Protein AF-A0AAU1L7Q2-F1 (afdb_monomer)

Solvent-accessible surface area (backbone atoms only — not comparable to full-atom values): 6982 Å² total; per-residue (Å²): 134,86,83,72,81,52,79,65,60,60,76,45,32,47,37,36,40,36,38,40,35,54,100,79,65,46,36,32,34,38,40,30,27,70,84,19,44,31,38,31,22,41,70,85,69,45,79,77,46,73,53,68,47,56,68,72,40,41,52,48,26,52,51,19,50,59,66,41,34,60,87,77,44,79,60,58,70,95,72,82,83,83,79,77,92,53,45,36,36,37,40,38,42,89,89,36,49,39,66,38,40,69,94,66,51,48,73,24,50,48,42,32,58,69,45,44,76,75,86,66,87,131

Nearest PDB structures (foldseek):
  2x1g-assembly2_D  TM=5.493E-01  e=3.221E-03  Drosophila melanogaster
  1rk8-assembly1_B  TM=5.756E-01  e=7.022E-03  Drosophila melanogaster
  1hl6-assembly2_D  TM=5.557E-01  e=1.531E-02  Drosophila melanogaster
  4dsd-assembly2_B  TM=3.722E-01  e=2.563E-01  Bacteroides ovatus ATCC 8483
  4v0n-assembly4_F  TM=3.791E-01  e=4.957E-01  Chlamydomonas reinhardtii

Mean predicted aligned error: 9.02 Å

Structure (mmCIF, N/CA/C/O backbone):
data_AF-A0AAU1L7Q2-F1
#
_e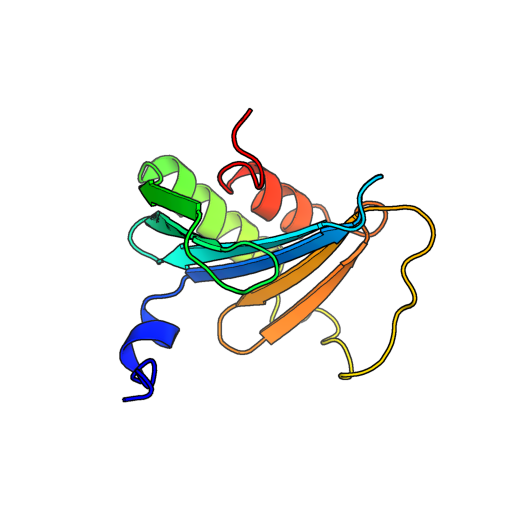ntry.id   AF-A0AAU1L7Q2-F1
#
loop_
_atom_site.group_PDB
_atom_site.id
_atom_site.type_symbol
_atom_site.label_atom_id
_atom_site.label_alt_id
_atom_site.label_comp_id
_atom_site.label_asym_id
_atom_site.label_entity_id
_atom_site.label_seq_id
_atom_site.pdbx_PDB_ins_code
_atom_site.Cartn_x
_atom_site.Cartn_y
_atom_s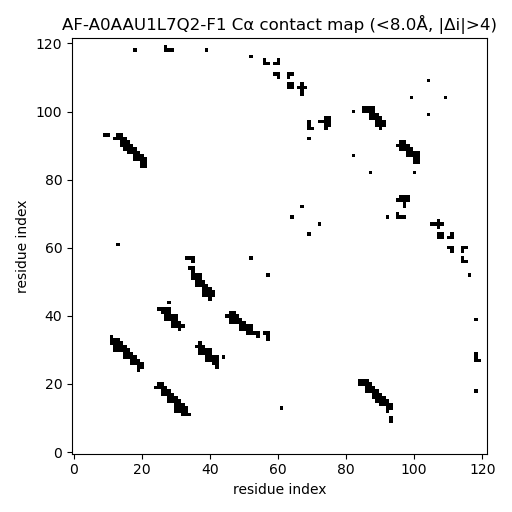ite.Cartn_z
_atom_site.occupancy
_atom_site.B_iso_or_equiv
_atom_site.auth_seq_id
_atom_site.auth_comp_id
_atom_site.auth_asym_id
_atom_site.auth_atom_id
_atom_site.pdbx_PDB_model_num
ATOM 1 N N . MET A 1 1 ? 20.476 -9.776 16.189 1.00 33.69 1 MET A N 1
ATOM 2 C CA . MET A 1 1 ? 19.120 -10.267 16.520 1.00 33.69 1 MET A CA 1
ATOM 3 C C . MET A 1 1 ? 18.213 -9.981 15.329 1.00 33.69 1 MET A C 1
ATOM 5 O O . MET A 1 1 ? 18.163 -8.818 14.945 1.00 33.69 1 MET A O 1
ATOM 9 N N . PRO A 1 2 ? 17.558 -10.967 14.693 1.00 39.22 2 PRO A N 1
ATOM 10 C CA . PRO A 1 2 ? 16.547 -10.676 13.685 1.00 39.22 2 PRO A CA 1
ATOM 11 C C . PRO A 1 2 ? 15.238 -10.315 14.397 1.00 39.22 2 PRO A C 1
ATOM 13 O O . PRO A 1 2 ? 14.712 -11.101 15.185 1.00 39.22 2 PRO A O 1
ATOM 16 N N . VAL A 1 3 ? 14.724 -9.109 14.161 1.00 43.84 3 VAL A N 1
ATOM 17 C CA . VAL A 1 3 ? 13.381 -8.734 14.613 1.00 43.84 3 VAL A CA 1
ATOM 18 C C . VAL A 1 3 ? 12.371 -9.498 13.765 1.00 43.84 3 VAL A C 1
ATOM 20 O O . VAL A 1 3 ? 12.092 -9.143 12.625 1.00 43.84 3 VAL A O 1
ATOM 23 N N . SER A 1 4 ? 11.853 -10.594 14.310 1.00 38.38 4 SER A N 1
ATOM 24 C CA . SER A 1 4 ? 10.680 -11.259 13.747 1.00 38.38 4 SER A CA 1
ATOM 25 C C . SER A 1 4 ? 9.511 -10.275 13.842 1.00 38.38 4 SER A C 1
ATOM 27 O O . SER A 1 4 ? 9.180 -9.867 14.959 1.00 38.38 4 SER A O 1
ATOM 29 N N . PRO A 1 5 ? 8.876 -9.847 12.736 1.00 46.44 5 PRO A N 1
ATOM 30 C CA . PRO A 1 5 ? 7.626 -9.117 12.848 1.00 46.44 5 PRO A CA 1
ATOM 31 C C . PRO A 1 5 ? 6.597 -10.095 13.419 1.00 46.44 5 PRO A C 1
ATOM 33 O O . PRO A 1 5 ? 6.160 -11.018 12.736 1.00 46.44 5 PRO A O 1
ATOM 36 N N . GLY A 1 6 ? 6.271 -9.940 14.703 1.00 35.88 6 GLY A N 1
ATOM 37 C CA . GLY A 1 6 ? 5.276 -10.772 15.371 1.00 35.88 6 GLY A CA 1
ATOM 38 C C . GLY A 1 6 ? 3.921 -10.725 14.646 1.00 35.88 6 GLY A C 1
ATOM 39 O O . GLY A 1 6 ? 3.639 -9.757 13.930 1.00 35.88 6 GLY A O 1
ATOM 40 N N . PRO A 1 7 ? 3.051 -11.729 14.855 1.00 43.88 7 PRO A N 1
ATOM 41 C CA . PRO A 1 7 ? 1.755 -11.858 14.174 1.00 43.88 7 PRO A CA 1
ATOM 42 C C . PRO A 1 7 ? 0.820 -10.641 14.341 1.00 43.88 7 PRO A C 1
ATOM 44 O O . PRO A 1 7 ? -0.075 -10.441 13.523 1.00 43.88 7 PRO A O 1
ATOM 47 N N . SER A 1 8 ? 1.075 -9.763 15.319 1.00 44.00 8 SER A N 1
ATOM 48 C CA . SER A 1 8 ? 0.370 -8.480 15.486 1.00 44.00 8 SER A CA 1
ATOM 49 C C . SER A 1 8 ? 0.598 -7.509 14.314 1.00 44.00 8 SER A C 1
ATOM 51 O O . SER A 1 8 ? -0.308 -6.797 13.886 1.00 44.00 8 SER A O 1
ATOM 53 N N . SER A 1 9 ? 1.783 -7.542 13.693 1.00 52.62 9 SER A N 1
ATOM 54 C CA . SER A 1 9 ? 2.150 -6.601 12.628 1.00 52.62 9 SER A CA 1
ATOM 55 C C . SER A 1 9 ? 1.420 -6.853 11.305 1.00 52.62 9 SER A C 1
ATOM 57 O O . SER A 1 9 ? 1.384 -5.956 10.470 1.00 52.62 9 SER A O 1
ATOM 59 N N . ALA A 1 10 ? 0.856 -8.047 11.092 1.00 51.19 10 ALA A N 1
ATOM 60 C CA . ALA A 1 10 ? 0.078 -8.373 9.895 1.00 51.19 10 ALA A CA 1
ATOM 61 C C . ALA A 1 10 ? -1.402 -7.980 10.035 1.00 51.19 10 ALA A C 1
ATOM 63 O O . ALA A 1 10 ? -1.997 -7.526 9.065 1.00 51.19 10 ALA A O 1
ATOM 64 N N . LEU A 1 11 ? -1.973 -8.095 11.241 1.00 52.94 11 LEU A N 1
ATOM 65 C CA . LEU A 1 11 ? -3.353 -7.685 11.540 1.00 52.94 11 LEU A CA 1
ATOM 66 C C . LEU A 1 11 ? -3.489 -6.160 11.663 1.00 52.94 11 LEU A C 1
ATOM 68 O O . LEU A 1 11 ? -4.506 -5.590 11.281 1.00 52.94 11 LEU A O 1
ATOM 72 N N . GLU A 1 12 ? -2.446 -5.483 12.146 1.00 67.25 12 GLU A N 1
ATOM 73 C CA . GLU A 1 12 ? -2.387 -4.017 12.175 1.00 67.25 12 GLU A CA 1
ATOM 74 C C . GLU A 1 12 ? -2.112 -3.400 10.801 1.00 67.25 12 GLU A C 1
ATOM 76 O O . GLU A 1 12 ? -2.359 -2.208 10.600 1.00 67.25 12 GLU A O 1
ATOM 81 N N . ARG A 1 13 ? -1.549 -4.166 9.861 1.00 78.56 13 ARG A N 1
ATOM 82 C CA . ARG A 1 13 ? -1.144 -3.652 8.554 1.00 78.56 13 ARG A CA 1
ATOM 83 C C . ARG A 1 13 ? -2.316 -3.707 7.600 1.00 78.56 13 ARG A C 1
ATOM 85 O O . ARG A 1 13 ? -2.784 -4.774 7.223 1.00 78.56 13 ARG A O 1
ATOM 92 N N . LEU A 1 14 ? -2.754 -2.523 7.196 1.00 85.12 14 LEU A N 1
ATOM 93 C CA . LEU A 1 14 ? -3.814 -2.381 6.226 1.00 85.12 14 LEU A CA 1
ATOM 94 C C . LEU A 1 14 ? -3.314 -2.862 4.870 1.00 85.12 14 LEU A C 1
ATOM 96 O O . LEU A 1 14 ? -3.883 -3.783 4.320 1.00 85.12 14 LEU A O 1
ATOM 100 N N . VAL A 1 15 ? -2.233 -2.297 4.339 1.00 87.56 15 VAL A N 1
ATOM 101 C CA . VAL A 1 15 ? -1.714 -2.680 3.021 1.00 87.56 15 VAL A CA 1
ATOM 102 C C . VAL A 1 15 ? -0.210 -2.451 2.951 1.00 87.56 15 VAL A C 1
ATOM 104 O O . VAL A 1 15 ? 0.320 -1.528 3.568 1.00 87.56 15 VAL A O 1
ATOM 107 N N . THR A 1 16 ? 0.486 -3.305 2.209 1.00 89.25 16 THR A N 1
ATOM 108 C CA . THR A 1 16 ? 1.872 -3.077 1.786 1.00 89.25 16 THR A CA 1
ATOM 109 C C . THR A 1 16 ? 1.877 -2.869 0.287 1.00 89.25 16 THR A C 1
ATOM 111 O O . THR A 1 16 ? 1.302 -3.681 -0.426 1.00 89.25 16 THR A O 1
ATOM 114 N N . VAL A 1 17 ? 2.507 -1.805 -0.195 1.00 89.38 17 VAL A N 1
ATOM 115 C CA . VAL A 1 17 ? 2.645 -1.555 -1.628 1.00 89.38 17 VAL A CA 1
ATOM 116 C C . VAL A 1 17 ? 4.110 -1.400 -1.972 1.00 89.38 17 VAL A C 1
ATOM 118 O O . VAL A 1 17 ? 4.764 -0.473 -1.504 1.00 89.38 17 VAL A O 1
ATOM 121 N N . THR A 1 18 ? 4.630 -2.296 -2.794 1.00 87.62 18 THR A N 1
ATOM 122 C CA . THR A 1 18 ? 5.979 -2.203 -3.340 1.00 87.62 18 THR A CA 1
ATOM 123 C C . THR A 1 18 ? 5.885 -1.659 -4.749 1.00 87.62 18 THR A C 1
ATOM 125 O O . THR A 1 18 ? 5.248 -2.256 -5.608 1.00 87.62 18 THR A O 1
ATOM 128 N N . ARG A 1 19 ? 6.510 -0.510 -4.981 1.00 86.69 19 ARG A N 1
ATOM 129 C CA . ARG A 1 19 ? 6.660 0.067 -6.308 1.00 86.69 19 ARG A CA 1
ATOM 130 C C . ARG A 1 19 ? 8.069 -0.206 -6.805 1.00 86.69 19 ARG A C 1
ATOM 132 O O . ARG A 1 19 ? 9.033 0.185 -6.150 1.00 86.69 19 ARG A O 1
ATOM 139 N N . THR A 1 20 ? 8.175 -0.799 -7.982 1.00 80.38 20 THR A N 1
ATOM 140 C CA . THR A 1 20 ? 9.447 -1.079 -8.647 1.00 80.38 20 THR A CA 1
ATOM 141 C C . THR A 1 20 ? 9.403 -0.474 -10.041 1.00 80.38 20 THR A C 1
ATOM 143 O O . THR A 1 20 ? 8.489 -0.766 -10.805 1.00 80.38 20 THR A O 1
ATOM 146 N N . GLY A 1 21 ? 10.350 0.402 -10.374 1.00 74.50 21 GLY A N 1
ATOM 147 C CA . GLY A 1 21 ? 10.443 0.988 -11.716 1.00 74.50 21 GLY A CA 1
ATOM 148 C C . GLY A 1 21 ? 10.862 2.458 -11.733 1.00 74.50 21 GLY A C 1
ATOM 149 O O . GLY A 1 21 ? 11.281 3.022 -10.720 1.00 74.50 21 GLY A O 1
ATOM 150 N N . GLY A 1 22 ? 10.745 3.080 -12.907 1.00 62.38 22 GLY A N 1
ATOM 151 C CA . GLY A 1 22 ? 11.244 4.429 -13.199 1.00 62.38 22 GLY A CA 1
ATOM 152 C C . GLY A 1 22 ? 12.680 4.438 -13.738 1.00 62.38 22 GLY A C 1
ATOM 153 O O . GLY A 1 22 ? 13.383 3.434 -13.657 1.00 62.38 22 GLY A O 1
ATOM 154 N N . LEU A 1 23 ? 13.133 5.588 -14.258 1.00 46.81 23 LEU A N 1
ATOM 155 C CA . LEU A 1 23 ? 14.411 5.745 -14.984 1.00 46.81 23 LEU A CA 1
ATOM 156 C C . LEU A 1 23 ? 15.669 5.266 -14.229 1.00 46.81 23 LEU A C 1
ATOM 158 O O . LEU A 1 23 ? 16.692 5.006 -14.851 1.00 46.81 23 LEU A O 1
ATOM 162 N N . ALA A 1 24 ? 15.608 5.149 -12.900 1.00 59.84 24 ALA A N 1
ATOM 163 C CA . ALA A 1 24 ? 16.717 4.694 -12.058 1.00 59.84 24 ALA A CA 1
ATOM 164 C C . ALA A 1 24 ? 16.560 3.250 -11.535 1.00 59.84 24 ALA A C 1
ATOM 166 O O . ALA A 1 24 ? 17.372 2.817 -10.722 1.00 59.84 24 ALA A O 1
ATOM 167 N N . GLY A 1 25 ? 15.502 2.523 -11.926 1.00 6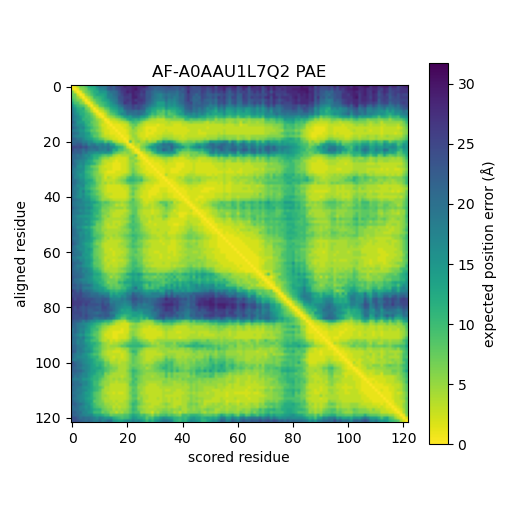5.50 25 GLY A N 1
ATOM 168 C CA . GLY A 1 25 ? 15.241 1.157 -11.451 1.00 65.50 25 GLY A CA 1
ATOM 169 C C . GLY A 1 25 ? 15.021 1.059 -9.937 1.00 65.50 25 GLY A C 1
ATOM 170 O O . GLY A 1 25 ? 15.367 0.055 -9.315 1.00 65.50 25 GLY A O 1
ATOM 171 N N . ARG A 1 26 ? 14.491 2.116 -9.309 1.00 75.75 26 ARG A N 1
ATOM 172 C CA . ARG A 1 26 ? 14.337 2.171 -7.851 1.00 75.75 26 ARG A CA 1
ATOM 173 C C . ARG A 1 26 ? 13.171 1.304 -7.395 1.00 75.75 26 ARG A C 1
ATOM 175 O O . ARG A 1 26 ? 12.102 1.285 -8.004 1.00 75.75 26 ARG A O 1
ATOM 182 N N . THR A 1 27 ? 13.395 0.613 -6.285 1.00 82.62 27 THR A N 1
ATOM 183 C CA . THR A 1 27 ? 12.352 -0.099 -5.552 1.00 82.62 27 THR A CA 1
ATOM 184 C C . THR A 1 27 ? 12.058 0.671 -4.276 1.00 82.62 27 THR A C 1
ATOM 186 O O . THR A 1 27 ? 12.979 0.992 -3.532 1.00 82.62 27 THR A O 1
ATOM 189 N N . SER A 1 28 ? 10.784 0.947 -4.020 1.00 86.00 28 SER A N 1
ATOM 190 C CA . SER A 1 28 ? 10.322 1.612 -2.803 1.00 86.00 28 SER A CA 1
ATOM 191 C C . SER A 1 28 ? 9.127 0.840 -2.261 1.00 86.00 28 SER A C 1
ATOM 193 O O . SER A 1 28 ? 8.184 0.549 -2.995 1.00 86.00 28 SER A O 1
ATOM 195 N N . THR A 1 29 ? 9.144 0.504 -0.976 1.00 88.94 29 THR A N 1
ATOM 196 C CA . THR A 1 29 ? 8.051 -0.224 -0.321 1.00 88.94 29 THR A CA 1
ATOM 197 C C . THR A 1 29 ? 7.349 0.680 0.669 1.00 88.94 29 THR A C 1
ATOM 199 O O . THR A 1 29 ? 7.988 1.334 1.481 1.00 88.94 29 THR A O 1
ATOM 202 N N . LEU A 1 30 ? 6.026 0.715 0.633 1.00 90.75 30 LEU A N 1
ATOM 203 C CA . LEU A 1 30 ? 5.216 1.535 1.510 1.00 90.75 30 LEU A CA 1
ATOM 204 C C . LEU A 1 30 ? 4.285 0.645 2.329 1.00 90.75 30 LEU A C 1
ATOM 206 O O . LEU A 1 30 ? 3.438 -0.062 1.792 1.00 90.75 30 LEU A O 1
ATOM 210 N N . LEU A 1 31 ? 4.463 0.661 3.642 1.00 89.69 31 LEU A N 1
ATOM 211 C CA . LEU A 1 31 ? 3.663 -0.088 4.597 1.00 89.69 31 LEU A CA 1
ATOM 212 C C . LEU A 1 31 ? 2.679 0.872 5.238 1.00 89.69 31 LEU A C 1
ATOM 214 O O . LEU A 1 31 ? 3.100 1.859 5.832 1.00 89.69 31 LEU A O 1
ATOM 218 N N . VAL A 1 32 ? 1.387 0.575 5.164 1.00 90.06 32 VAL A N 1
ATOM 219 C CA . VAL A 1 32 ? 0.338 1.369 5.808 1.00 90.06 32 VAL A CA 1
ATOM 220 C C . VAL A 1 32 ? -0.423 0.505 6.794 1.00 90.06 32 VAL A C 1
ATOM 222 O O . VAL A 1 32 ? -0.857 -0.602 6.476 1.00 90.06 32 VAL A O 1
ATOM 225 N N . LYS A 1 33 ? -0.585 1.018 8.010 1.00 88.50 33 LYS A N 1
ATOM 226 C CA . LYS A 1 33 ? -1.363 0.406 9.085 1.00 88.50 33 LYS A CA 1
ATOM 227 C C . LYS A 1 33 ? -2.819 0.868 9.070 1.00 88.50 33 LYS A C 1
ATOM 229 O O . LYS A 1 33 ? -3.139 1.919 8.525 1.00 88.50 33 LYS A O 1
ATOM 234 N N . GLY A 1 34 ? -3.695 0.103 9.721 1.00 81.62 34 GLY A N 1
ATOM 235 C CA . GLY A 1 34 ? -5.122 0.418 9.854 1.00 81.62 34 GLY A CA 1
ATOM 236 C C . GLY A 1 34 ? -5.416 1.688 10.658 1.00 81.62 34 GLY A C 1
ATOM 237 O O . GLY A 1 34 ? -6.451 2.305 10.454 1.00 81.62 34 GLY A O 1
ATOM 238 N N . ASP A 1 35 ? -4.481 2.115 11.508 1.00 81.94 35 ASP A N 1
ATOM 239 C CA . ASP A 1 35 ? -4.502 3.407 12.216 1.00 81.94 35 ASP A CA 1
ATOM 240 C C . ASP A 1 35 ? -4.048 4.590 11.321 1.00 81.94 35 ASP A C 1
ATOM 242 O O . ASP A 1 35 ? -4.058 5.746 11.733 1.00 81.94 35 ASP A O 1
ATOM 246 N N . GLY A 1 36 ? -3.620 4.317 10.083 1.00 85.81 36 GLY A N 1
ATOM 247 C CA . GLY A 1 36 ? -3.089 5.312 9.147 1.00 85.81 36 GLY A CA 1
ATOM 248 C C . GLY A 1 36 ? -1.596 5.577 9.286 1.00 85.81 36 GLY A C 1
ATOM 249 O O . GLY A 1 36 ? -1.015 6.255 8.441 1.00 85.81 36 GLY A O 1
ATOM 250 N N . SER A 1 37 ? -0.950 5.027 10.312 1.00 89.75 37 SER A N 1
ATOM 251 C CA . SER A 1 37 ? 0.507 5.069 10.445 1.00 89.75 37 SER A CA 1
ATOM 252 C C . SER A 1 37 ? 1.165 4.384 9.242 1.00 89.75 37 SER A C 1
ATOM 254 O O . SER A 1 37 ? 0.855 3.231 8.940 1.00 89.75 37 SER A O 1
ATOM 256 N N . TRP A 1 38 ? 2.069 5.078 8.556 1.00 91.44 38 TRP A N 1
ATOM 257 C CA . TRP A 1 38 ? 2.757 4.571 7.375 1.00 91.44 38 TRP A CA 1
ATOM 258 C C . TRP A 1 38 ? 4.275 4.640 7.516 1.00 91.44 38 TRP A C 1
ATOM 260 O O . TRP A 1 38 ? 4.841 5.489 8.207 1.00 91.44 38 TRP A O 1
ATOM 270 N N . THR A 1 39 ? 4.950 3.714 6.849 1.00 90.31 39 THR A N 1
ATOM 271 C CA . THR A 1 39 ? 6.404 3.598 6.812 1.00 90.31 39 THR A CA 1
ATOM 272 C C . THR A 1 39 ? 6.826 3.315 5.389 1.00 90.31 39 THR A C 1
ATOM 274 O 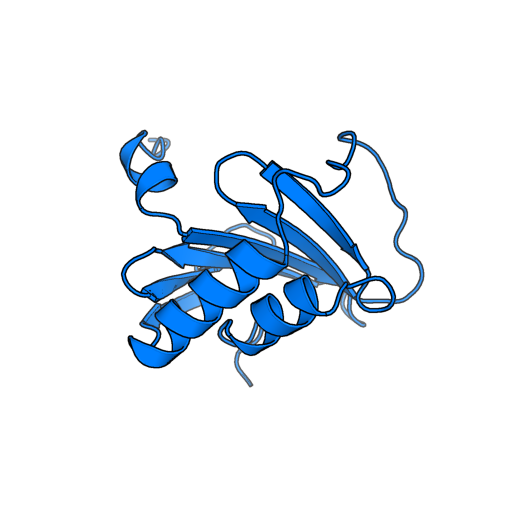O . THR A 1 39 ? 6.339 2.385 4.757 1.00 90.31 39 THR A O 1
ATOM 277 N N . ARG A 1 40 ? 7.745 4.122 4.886 1.00 89.62 40 ARG A N 1
ATOM 278 C CA . ARG A 1 40 ? 8.361 3.956 3.587 1.00 89.62 40 ARG A CA 1
ATOM 279 C C . ARG A 1 40 ? 9.744 3.357 3.770 1.00 89.62 40 ARG A C 1
ATOM 281 O O . ARG A 1 40 ? 10.553 3.877 4.537 1.00 89.62 40 ARG A O 1
ATOM 288 N N . LEU A 1 41 ? 9.999 2.291 3.034 1.00 89.25 41 LEU A N 1
ATOM 289 C CA . LEU A 1 41 ? 11.276 1.619 2.924 1.00 89.25 41 LEU A CA 1
ATOM 290 C C . LEU A 1 41 ? 11.860 1.828 1.524 1.00 89.25 41 LEU A C 1
ATOM 292 O O . LEU A 1 41 ? 11.112 1.870 0.545 1.00 89.25 41 LEU A O 1
ATOM 296 N N . ASP A 1 42 ? 13.181 1.925 1.425 1.00 85.44 42 ASP A N 1
ATOM 297 C CA . ASP A 1 42 ? 13.885 1.873 0.141 1.00 85.44 42 ASP A CA 1
ATOM 298 C C . ASP A 1 42 ? 14.088 0.424 -0.349 1.00 85.44 42 ASP A C 1
ATOM 300 O O . ASP A 1 42 ? 13.616 -0.536 0.269 1.00 85.44 42 ASP A O 1
ATOM 304 N N . GLY A 1 43 ? 14.807 0.257 -1.462 1.00 79.06 43 GLY A N 1
ATOM 305 C CA . GLY A 1 43 ? 15.084 -1.039 -2.085 1.00 79.06 43 GLY A CA 1
ATOM 306 C C . GLY A 1 43 ? 15.903 -1.991 -1.208 1.00 79.06 43 GLY A C 1
ATOM 307 O O . GLY A 1 43 ? 15.781 -3.203 -1.352 1.00 79.06 43 GLY A O 1
ATOM 308 N N . GLN A 1 44 ? 16.668 -1.468 -0.246 1.00 81.88 44 GLN A N 1
ATOM 309 C CA . GLN A 1 44 ? 17.353 -2.246 0.790 1.00 81.88 44 GLN A CA 1
ATOM 310 C C . GLN A 1 44 ? 16.497 -2.468 2.048 1.00 81.88 44 GLN A C 1
ATOM 312 O O . GLN A 1 44 ? 17.031 -2.828 3.100 1.00 81.88 44 GLN A O 1
ATOM 317 N N . ALA A 1 45 ? 15.183 -2.244 1.959 1.00 79.19 45 ALA A N 1
ATOM 318 C CA . ALA A 1 45 ? 14.227 -2.362 3.053 1.00 79.19 45 ALA A CA 1
ATOM 319 C C . ALA A 1 45 ? 14.555 -1.483 4.278 1.00 79.19 45 ALA A C 1
ATOM 321 O O . ALA A 1 45 ? 14.137 -1.804 5.394 1.00 79.19 45 ALA A O 1
ATOM 322 N N . ARG A 1 46 ? 15.287 -0.369 4.108 1.00 82.25 46 ARG A N 1
ATOM 323 C CA . ARG A 1 46 ? 15.578 0.549 5.216 1.00 82.25 46 ARG A CA 1
ATOM 324 C C . ARG A 1 46 ? 14.503 1.626 5.291 1.00 82.25 46 ARG A C 1
ATOM 326 O O . ARG A 1 46 ? 14.089 2.150 4.260 1.00 82.25 46 ARG A O 1
ATOM 333 N N . PRO A 1 47 ? 14.034 1.983 6.495 1.00 85.56 47 PRO A N 1
ATOM 334 C CA . PRO A 1 47 ? 13.062 3.051 6.649 1.00 85.56 47 PRO A CA 1
ATOM 335 C C . PRO A 1 47 ? 13.680 4.389 6.246 1.00 85.56 47 PRO A C 1
ATOM 337 O O . PRO A 1 47 ? 14.616 4.869 6.878 1.00 85.56 47 PRO A O 1
ATOM 340 N N . VAL A 1 48 ? 13.131 4.984 5.189 1.00 86.75 48 VAL A N 1
ATOM 341 C CA . VAL A 1 48 ? 13.538 6.294 4.654 1.00 86.75 48 VAL A CA 1
ATOM 342 C C . VAL A 1 48 ? 12.514 7.387 4.944 1.00 86.75 48 VAL A C 1
ATOM 344 O O . VAL A 1 48 ? 12.788 8.564 4.743 1.00 86.75 48 VAL A O 1
ATOM 347 N N . GLY A 1 49 ? 11.328 7.016 5.425 1.00 86.12 49 GLY A N 1
ATOM 348 C CA . GLY A 1 49 ? 10.314 7.972 5.845 1.00 86.12 49 GLY A CA 1
ATOM 349 C C . GLY A 1 49 ? 9.190 7.302 6.617 1.00 86.12 49 GLY A C 1
ATOM 350 O O . GLY A 1 49 ?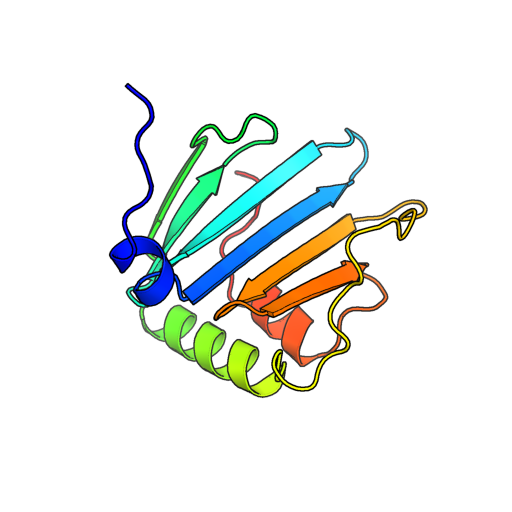 8.831 6.158 6.355 1.00 86.12 49 GLY A O 1
ATOM 351 N N . THR A 1 50 ? 8.612 8.022 7.564 1.00 88.00 50 THR A N 1
ATOM 352 C CA . THR A 1 50 ? 7.450 7.576 8.334 1.00 88.00 50 THR A CA 1
ATOM 353 C C . THR A 1 50 ? 6.507 8.740 8.544 1.00 88.00 50 THR A C 1
ATOM 355 O O . THR A 1 50 ? 6.945 9.884 8.647 1.00 88.00 50 THR A O 1
ATOM 358 N N . GLY A 1 51 ? 5.226 8.444 8.687 1.00 88.88 51 GLY A N 1
ATOM 359 C CA . GLY A 1 51 ? 4.238 9.444 9.048 1.00 88.88 51 GLY A CA 1
ATOM 360 C C . GLY A 1 51 ? 2.904 8.809 9.378 1.00 88.88 51 GLY A C 1
ATOM 361 O O . GLY A 1 51 ? 2.802 7.601 9.592 1.00 88.88 51 GLY A O 1
ATOM 362 N N . LYS A 1 52 ? 1.866 9.638 9.421 1.00 88.38 52 LYS A N 1
ATOM 363 C CA . LYS A 1 52 ? 0.500 9.196 9.681 1.00 88.38 52 LYS A CA 1
ATOM 364 C C . LYS A 1 52 ? -0.445 9.825 8.666 1.00 88.38 52 LYS A C 1
ATOM 366 O O . LYS A 1 52 ? -0.354 11.017 8.385 1.00 88.38 52 LYS A O 1
ATOM 371 N N . LEU A 1 53 ? -1.300 9.003 8.069 1.00 86.56 53 LEU A N 1
ATOM 372 C CA . LEU A 1 53 ? -2.394 9.453 7.220 1.00 86.56 53 LEU A CA 1
ATOM 373 C C . LEU A 1 53 ? -3.519 10.011 8.103 1.00 86.56 53 LEU A C 1
ATOM 375 O O . LEU A 1 53 ? -3.778 9.463 9.177 1.00 86.56 53 LEU A O 1
ATOM 379 N N . PRO A 1 54 ? -4.217 11.066 7.655 1.00 87.50 54 PRO A N 1
ATOM 380 C CA . PRO A 1 54 ? -5.431 11.520 8.318 1.00 87.50 54 PRO A CA 1
ATOM 381 C C . PRO A 1 54 ? -6.528 10.452 8.216 1.00 87.50 54 PRO A C 1
ATOM 383 O O . PRO A 1 54 ? -6.580 9.708 7.235 1.00 87.50 54 PRO A O 1
ATOM 386 N N . ALA A 1 55 ? -7.429 10.403 9.202 1.00 83.38 55 ALA A N 1
ATOM 387 C CA . ALA A 1 55 ? -8.495 9.398 9.272 1.00 83.38 55 ALA A CA 1
ATOM 388 C C . ALA A 1 55 ? -9.331 9.324 7.978 1.00 83.38 55 ALA A C 1
ATOM 390 O O . ALA A 1 55 ? -9.549 8.235 7.458 1.00 83.38 55 ALA A O 1
ATOM 391 N N . ASP A 1 56 ? -9.666 10.474 7.385 1.00 86.25 56 ASP A N 1
ATOM 392 C CA . ASP A 1 56 ? -10.415 10.574 6.122 1.00 86.25 56 ASP A CA 1
ATOM 393 C C . ASP A 1 56 ? -9.722 9.835 4.954 1.00 86.25 56 ASP A C 1
ATOM 395 O O . ASP A 1 56 ? -10.351 9.125 4.168 1.00 86.25 56 ASP A O 1
ATOM 399 N N . ARG A 1 57 ? -8.384 9.926 4.870 1.00 86.81 57 ARG A N 1
ATOM 400 C CA . ARG A 1 57 ? -7.583 9.184 3.878 1.00 86.81 57 ARG A CA 1
ATOM 401 C C . ARG A 1 57 ? -7.561 7.690 4.177 1.00 86.81 57 ARG A C 1
ATOM 403 O O . ARG A 1 57 ? -7.606 6.898 3.244 1.00 86.81 57 ARG A O 1
ATOM 410 N N . VAL A 1 58 ? -7.489 7.298 5.449 1.00 87.50 58 VAL A N 1
ATOM 411 C CA . VAL A 1 58 ? -7.510 5.882 5.852 1.00 87.50 58 VAL A CA 1
ATOM 412 C C . VAL A 1 58 ? -8.843 5.234 5.494 1.00 87.50 58 VAL A C 1
ATOM 414 O O . VAL A 1 58 ? -8.865 4.103 5.010 1.00 87.50 58 VAL A O 1
ATOM 417 N N . GLU A 1 59 ? -9.953 5.945 5.682 1.00 87.38 59 GLU A N 1
ATOM 418 C CA . GLU A 1 59 ? -11.276 5.465 5.283 1.00 87.38 59 GLU A CA 1
ATOM 419 C C . GLU A 1 59 ? -11.393 5.326 3.766 1.00 87.38 59 GLU A C 1
ATOM 421 O O . GLU A 1 59 ? -11.824 4.275 3.289 1.00 87.38 59 GLU A O 1
ATOM 426 N N . LYS A 1 60 ? -10.910 6.315 3.001 1.00 87.62 60 LYS A N 1
ATOM 427 C CA . LYS A 1 60 ? -10.813 6.217 1.535 1.00 87.62 60 LYS A CA 1
ATOM 428 C C . LYS A 1 60 ? -9.952 5.039 1.095 1.00 87.62 60 LYS A C 1
ATOM 430 O O . LYS A 1 60 ? -10.359 4.291 0.213 1.00 87.62 60 LYS A O 1
ATOM 435 N N . LEU A 1 61 ? -8.808 4.824 1.743 1.00 87.94 61 LEU A N 1
ATOM 436 C CA . LEU A 1 61 ? -7.937 3.686 1.472 1.00 87.94 61 LEU A CA 1
ATOM 437 C C . LEU A 1 61 ? -8.659 2.364 1.762 1.00 87.94 61 LEU A C 1
ATOM 439 O O . LEU A 1 61 ? -8.632 1.468 0.930 1.00 87.94 61 LEU A O 1
ATOM 443 N N . ARG A 1 62 ? -9.363 2.234 2.895 1.00 85.62 62 ARG A N 1
ATOM 444 C CA . ARG A 1 62 ? -10.169 1.036 3.208 1.00 85.62 62 ARG A CA 1
ATOM 445 C C . ARG A 1 62 ? -11.285 0.803 2.197 1.00 85.62 62 ARG A C 1
ATOM 447 O O . ARG A 1 62 ? -11.505 -0.342 1.809 1.00 85.62 62 ARG A O 1
ATOM 454 N N . ALA A 1 63 ? -11.985 1.857 1.789 1.00 87.12 63 ALA A N 1
ATOM 455 C CA . ALA A 1 63 ? -13.031 1.775 0.780 1.00 87.12 63 ALA A CA 1
ATOM 456 C C . ALA A 1 63 ? -12.452 1.323 -0.566 1.00 87.12 63 ALA A C 1
ATOM 458 O O . ALA A 1 63 ? -12.941 0.350 -1.134 1.00 87.12 63 ALA A O 1
ATOM 459 N N . ALA A 1 64 ? -11.355 1.937 -1.013 1.00 87.00 64 ALA A N 1
ATOM 460 C CA . ALA A 1 64 ? -10.662 1.561 -2.240 1.00 87.00 64 ALA A CA 1
ATOM 461 C C . ALA A 1 64 ? -10.131 0.122 -2.181 1.00 87.00 64 ALA A C 1
ATOM 463 O O . ALA A 1 64 ? -10.279 -0.618 -3.147 1.00 87.00 64 ALA A O 1
ATOM 464 N N . LEU A 1 65 ? -9.589 -0.318 -1.037 1.00 84.06 65 LEU A N 1
ATOM 465 C CA . LEU A 1 65 ? -9.134 -1.699 -0.859 1.00 84.06 65 LEU A CA 1
ATOM 466 C C . LEU A 1 65 ? -10.290 -2.704 -0.956 1.00 84.06 65 LEU A C 1
ATOM 468 O O . LEU A 1 65 ? -10.125 -3.776 -1.533 1.00 84.06 65 LEU A O 1
ATOM 472 N N . ARG A 1 66 ? -11.466 -2.354 -0.417 1.00 83.19 66 ARG A N 1
ATOM 473 C CA . ARG A 1 66 ? -12.686 -3.155 -0.577 1.00 83.19 66 ARG A CA 1
ATOM 474 C C . ARG A 1 66 ? -13.181 -3.165 -2.018 1.00 83.19 66 ARG A C 1
ATOM 476 O O . ARG A 1 66 ? -13.552 -4.221 -2.501 1.00 83.19 66 ARG A O 1
ATOM 483 N N . GLN A 1 67 ? -13.162 -2.024 -2.704 1.00 83.50 67 GLN A N 1
ATOM 484 C CA . GLN A 1 67 ? -13.563 -1.932 -4.111 1.00 83.50 67 GLN A CA 1
ATOM 485 C C . GLN A 1 67 ? -12.604 -2.666 -5.0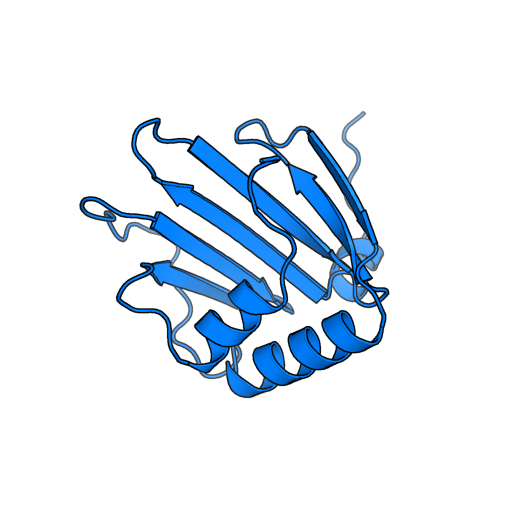50 1.00 83.50 67 GLN A C 1
ATOM 487 O O . GLN A 1 67 ? -13.037 -3.197 -6.067 1.00 83.50 67 GLN A O 1
ATOM 492 N N . ALA A 1 68 ? -11.311 -2.684 -4.725 1.00 77.06 68 ALA A N 1
ATOM 493 C CA . ALA A 1 68 ? -10.315 -3.449 -5.460 1.00 77.06 68 ALA A CA 1
ATOM 494 C C . ALA A 1 68 ? -10.543 -4.960 -5.325 1.00 77.06 68 ALA A C 1
ATOM 496 O O . ALA A 1 68 ? -10.110 -5.696 -6.201 1.00 77.06 68 ALA A O 1
ATOM 497 N N . ASP A 1 69 ? -11.212 -5.401 -4.253 1.00 77.50 69 ASP A N 1
ATOM 498 C CA . ASP A 1 69 ? -11.579 -6.792 -3.992 1.00 77.50 69 ASP A CA 1
ATOM 499 C C . ASP A 1 69 ? -10.410 -7.762 -4.244 1.00 77.50 69 ASP A C 1
ATOM 501 O O . ASP A 1 69 ? -10.456 -8.673 -5.069 1.00 77.50 69 ASP A O 1
ATOM 505 N N . PHE A 1 70 ? -9.303 -7.547 -3.520 1.00 71.56 70 PHE A N 1
ATOM 506 C CA . PHE A 1 70 ? -8.085 -8.370 -3.620 1.00 71.56 70 PHE A CA 1
ATOM 507 C C . PHE A 1 70 ? -8.342 -9.875 -3.460 1.00 71.56 70 PHE A C 1
ATOM 509 O O . PHE A 1 70 ? -7.531 -10.685 -3.903 1.00 71.56 70 PHE A O 1
ATOM 516 N N . ALA A 1 71 ? -9.452 -10.245 -2.815 1.00 70.56 71 ALA A N 1
ATOM 517 C CA . ALA A 1 71 ? -9.875 -11.625 -2.657 1.00 70.56 71 ALA A CA 1
ATOM 518 C C . ALA A 1 71 ? -10.289 -12.274 -3.987 1.00 70.56 71 ALA A C 1
ATOM 520 O O . ALA A 1 71 ? -10.010 -13.460 -4.185 1.00 70.56 71 ALA A O 1
ATOM 521 N N . HIS A 1 72 ? -10.912 -11.507 -4.886 1.00 70.56 72 HIS A N 1
ATOM 522 C CA . HIS A 1 72 ? -11.338 -11.946 -6.215 1.00 70.56 72 HIS A CA 1
ATOM 523 C C . HIS A 1 72 ? -10.349 -11.608 -7.333 1.00 70.56 72 HIS A C 1
ATOM 525 O O . HIS A 1 72 ? -10.475 -12.147 -8.434 1.00 70.56 72 HIS A O 1
ATOM 531 N N . LEU A 1 73 ? -9.357 -10.750 -7.082 1.00 69.38 73 LEU A N 1
ATOM 532 C CA . LEU A 1 73 ? -8.315 -10.485 -8.069 1.00 69.38 73 LEU A CA 1
ATOM 533 C C . LEU A 1 73 ? -7.429 -11.723 -8.296 1.00 69.38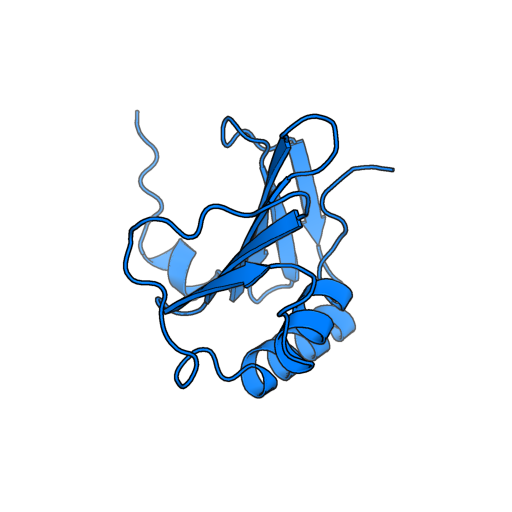 73 LEU A C 1
ATOM 535 O O . LEU A 1 73 ? -7.116 -12.454 -7.347 1.00 69.38 73 LEU A O 1
ATOM 539 N N . PRO A 1 74 ? -6.987 -11.961 -9.547 1.00 63.00 74 PRO A N 1
ATOM 540 C CA . PRO A 1 74 ? -6.042 -13.024 -9.841 1.00 63.00 74 PRO A CA 1
ATOM 541 C C . PRO A 1 74 ? -4.752 -12.771 -9.056 1.00 63.00 74 PRO A C 1
ATOM 543 O O . PRO A 1 74 ? -4.037 -11.792 -9.276 1.00 63.00 74 PRO A O 1
ATOM 546 N N . ARG A 1 75 ? -4.481 -13.658 -8.098 1.00 66.19 75 ARG A N 1
ATOM 547 C CA . ARG A 1 75 ? -3.258 -13.636 -7.294 1.00 66.19 75 ARG A CA 1
ATOM 548 C C . ARG A 1 75 ? -2.087 -13.928 -8.219 1.00 66.19 75 ARG A C 1
ATOM 550 O O . ARG A 1 75 ? -2.174 -14.836 -9.047 1.00 66.19 75 ARG A O 1
ATOM 557 N N . ILE A 1 76 ? -0.993 -13.195 -8.070 1.00 57.31 76 ILE A N 1
ATOM 558 C CA . ILE A 1 76 ? 0.180 -13.419 -8.915 1.00 57.31 76 ILE A CA 1
ATOM 559 C C . ILE A 1 76 ? 0.785 -14.774 -8.539 1.00 57.31 76 ILE A C 1
ATOM 561 O O . ILE A 1 76 ? 1.101 -14.989 -7.363 1.00 57.31 76 ILE A O 1
ATOM 565 N N . PRO A 1 77 ? 0.978 -15.703 -9.489 1.00 44.56 77 PRO A N 1
ATOM 566 C CA . PRO A 1 77 ? 1.873 -16.821 -9.247 1.00 44.56 77 PRO A CA 1
ATOM 567 C C . PRO A 1 77 ? 3.268 -16.229 -9.034 1.00 44.56 77 PRO A C 1
ATOM 569 O O . PRO A 1 77 ? 3.750 -15.492 -9.887 1.00 44.56 77 PRO A O 1
ATOM 572 N N . LYS A 1 78 ? 3.902 -16.498 -7.885 1.00 43.59 78 LYS A N 1
ATOM 573 C CA . LYS A 1 78 ? 5.282 -16.077 -7.586 1.00 43.59 78 LYS A CA 1
ATOM 574 C C . LYS A 1 78 ? 6.208 -16.431 -8.761 1.00 43.59 78 LYS A C 1
ATOM 576 O O . LYS A 1 78 ? 6.682 -17.559 -8.839 1.00 43.59 78 LYS A O 1
ATOM 581 N N . GLY A 1 79 ? 6.444 -15.492 -9.676 1.00 38.84 79 GLY A N 1
ATOM 582 C CA . GLY A 1 79 ? 7.231 -15.749 -10.880 1.00 38.84 79 GLY A CA 1
ATOM 583 C C . GLY A 1 79 ? 6.803 -14.935 -12.099 1.00 38.84 79 GLY A C 1
ATOM 584 O O . GLY A 1 79 ? 6.054 -15.419 -12.936 1.00 38.84 79 GLY A O 1
ATOM 585 N N . GLY A 1 80 ? 7.385 -13.742 -12.241 1.00 42.47 80 GLY A N 1
ATOM 586 C CA . GLY A 1 80 ? 7.873 -13.296 -13.550 1.00 42.47 80 GLY A CA 1
ATOM 587 C C . GLY A 1 80 ? 6.875 -12.684 -14.531 1.00 42.47 80 GLY A C 1
ATOM 588 O O . GLY A 1 80 ? 6.807 -13.131 -15.671 1.00 42.47 80 GLY A O 1
ATOM 589 N N . ALA A 1 81 ? 6.199 -11.596 -14.162 1.00 42.50 81 ALA A N 1
ATOM 590 C CA . ALA A 1 81 ? 5.837 -10.615 -15.184 1.00 42.50 81 ALA A CA 1
ATOM 591 C C . ALA A 1 81 ? 7.040 -9.679 -15.376 1.00 42.50 81 ALA A C 1
ATOM 593 O O . ALA A 1 81 ? 7.347 -8.869 -14.502 1.00 42.50 81 ALA A O 1
ATOM 594 N N . THR A 1 82 ? 7.772 -9.852 -16.479 1.00 46.78 82 THR A N 1
ATOM 595 C CA . THR A 1 82 ? 8.768 -8.878 -16.943 1.00 46.78 82 THR A CA 1
ATOM 596 C C . THR A 1 82 ? 8.022 -7.604 -17.312 1.00 46.78 82 THR A C 1
ATOM 598 O O . THR A 1 82 ? 7.310 -7.570 -18.310 1.00 46.78 82 THR A O 1
ATOM 601 N N . ILE A 1 83 ? 8.164 -6.584 -16.476 1.00 50.94 83 ILE A N 1
ATOM 602 C CA . ILE A 1 83 ? 7.534 -5.277 -16.647 1.00 50.94 83 ILE A CA 1
ATOM 603 C C . ILE A 1 83 ? 8.334 -4.538 -17.720 1.00 50.94 83 ILE A C 1
ATOM 605 O O . ILE A 1 83 ? 9.513 -4.239 -17.512 1.00 50.94 83 ILE A O 1
ATOM 609 N N . PHE A 1 84 ? 7.725 -4.279 -18.873 1.00 47.22 84 PHE A N 1
ATOM 610 C CA . PHE A 1 84 ? 8.351 -3.495 -19.938 1.00 47.22 84 PHE A CA 1
ATOM 611 C C . PHE A 1 84 ? 8.111 -1.996 -19.679 1.00 47.22 84 PHE A C 1
ATOM 613 O O . PHE A 1 84 ? 6.971 -1.565 -19.549 1.00 47.22 84 PHE A O 1
ATOM 620 N N . ASP A 1 85 ? 9.201 -1.228 -19.569 1.00 54.84 85 ASP A N 1
ATOM 621 C CA . ASP A 1 85 ? 9.276 0.248 -19.557 1.00 54.84 85 ASP A CA 1
ATOM 622 C C . ASP A 1 85 ? 8.175 0.990 -18.754 1.00 54.84 85 ASP A C 1
ATOM 624 O O . ASP A 1 85 ? 7.382 1.765 -19.286 1.00 54.84 85 ASP A O 1
ATOM 628 N N . GLY A 1 86 ? 8.107 0.755 -17.435 1.00 68.31 86 GLY A N 1
ATOM 629 C CA . GLY A 1 86 ? 7.093 1.389 -16.585 1.00 68.31 86 GLY A CA 1
ATOM 630 C C . GLY A 1 86 ? 7.296 1.233 -15.076 1.00 68.31 86 GLY A C 1
ATOM 631 O O . GLY A 1 86 ? 8.355 0.821 -14.597 1.00 68.31 86 GLY A O 1
ATOM 632 N N . PHE A 1 87 ? 6.264 1.595 -14.306 1.00 77.12 87 PHE A N 1
ATOM 633 C CA . PHE A 1 87 ? 6.186 1.314 -12.870 1.00 77.12 87 PHE A CA 1
ATOM 634 C C . PHE A 1 87 ? 5.327 0.073 -12.620 1.00 77.12 87 PHE A C 1
ATOM 636 O O . PHE A 1 87 ? 4.156 0.025 -13.003 1.00 77.12 87 PHE A O 1
ATOM 643 N N . ALA A 1 88 ? 5.907 -0.893 -11.919 1.00 80.38 88 ALA A N 1
ATOM 644 C CA . ALA A 1 88 ? 5.226 -2.050 -11.369 1.00 80.38 88 ALA A CA 1
ATOM 645 C C . ALA A 1 88 ? 4.814 -1.782 -9.926 1.00 80.38 88 ALA A C 1
ATOM 647 O O . ALA A 1 88 ? 5.572 -1.179 -9.161 1.00 80.38 88 ALA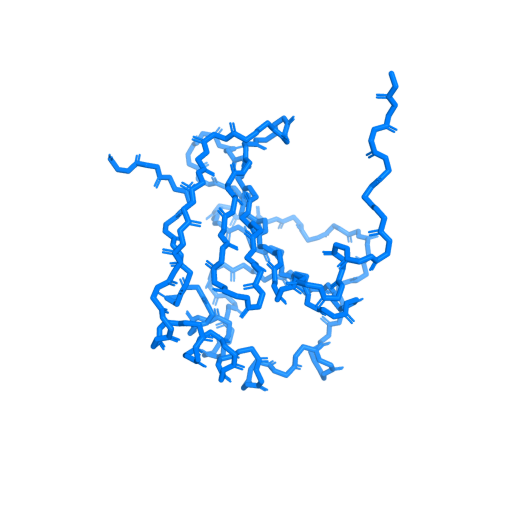 A O 1
ATOM 648 N N . TYR A 1 89 ? 3.643 -2.274 -9.543 1.00 83.62 89 TYR A N 1
ATOM 649 C CA . TYR A 1 89 ? 3.122 -2.168 -8.190 1.00 83.62 89 TYR A CA 1
ATOM 650 C C . TYR A 1 89 ? 2.721 -3.550 -7.696 1.00 83.62 89 TYR A C 1
ATOM 652 O O . TYR A 1 89 ? 1.898 -4.209 -8.318 1.00 83.62 89 TYR A O 1
ATOM 660 N N . ALA A 1 90 ? 3.271 -3.977 -6.566 1.00 85.69 90 ALA A N 1
ATOM 661 C CA . ALA A 1 90 ? 2.843 -5.164 -5.841 1.00 85.69 90 ALA A CA 1
ATOM 662 C C . ALA A 1 90 ? 2.106 -4.734 -4.572 1.00 85.69 90 ALA A C 1
ATOM 664 O O . ALA A 1 90 ? 2.678 -4.091 -3.697 1.00 85.69 90 ALA A O 1
ATOM 665 N N . PHE A 1 91 ? 0.830 -5.078 -4.483 1.00 86.12 91 PHE A N 1
ATOM 666 C CA . PHE A 1 91 ? -0.060 -4.796 -3.371 1.00 86.12 91 PHE A CA 1
ATOM 667 C C . PHE A 1 91 ? -0.250 -6.064 -2.542 1.00 86.12 91 PHE A C 1
ATOM 669 O O . PHE A 1 91 ? -0.668 -7.096 -3.061 1.00 86.12 91 PHE A O 1
ATOM 676 N N . VAL A 1 92 ? 0.003 -5.970 -1.242 1.00 85.25 92 VAL A N 1
ATOM 677 C CA . VAL A 1 92 ? -0.218 -7.045 -0.276 1.00 85.25 92 VAL A CA 1
ATOM 678 C C . VAL A 1 92 ? -1.228 -6.577 0.762 1.00 85.25 92 VAL A C 1
ATOM 680 O O . VAL A 1 92 ? -0.951 -5.661 1.541 1.00 85.25 92 VAL A O 1
ATOM 683 N N . HIS A 1 93 ? -2.393 -7.216 0.795 1.00 82.06 93 HIS A N 1
ATOM 684 C CA . HIS A 1 93 ? -3.482 -6.915 1.722 1.00 82.06 93 HIS A CA 1
ATOM 685 C C . HIS A 1 93 ? -4.055 -8.212 2.291 1.00 82.06 93 HIS A C 1
ATOM 687 O O . HIS A 1 93 ? -4.458 -9.085 1.532 1.00 82.06 93 HIS A O 1
ATOM 693 N N . GLY A 1 94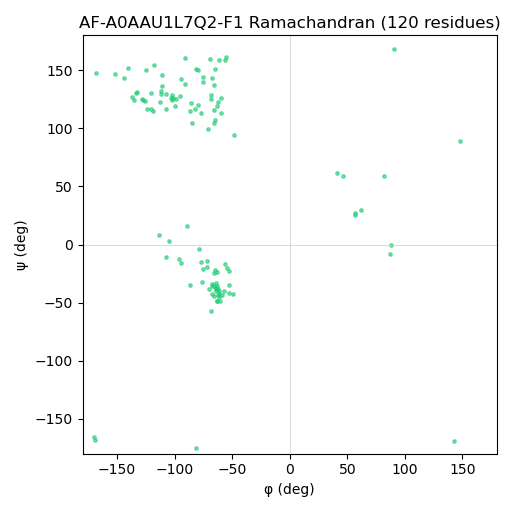 ? -4.096 -8.367 3.620 1.00 73.75 94 GLY A N 1
ATOM 694 C CA . GLY A 1 94 ? -4.781 -9.502 4.259 1.00 73.75 94 GLY A CA 1
ATOM 695 C C . GLY A 1 94 ? -4.298 -10.897 3.824 1.00 73.75 94 GLY A C 1
ATOM 696 O O . GLY A 1 94 ? -5.081 -11.840 3.843 1.00 73.75 94 GLY A O 1
ATOM 697 N N . GLY A 1 95 ? -3.037 -11.029 3.393 1.00 72.31 95 GLY A N 1
ATOM 698 C CA . GLY A 1 95 ? -2.467 -12.280 2.867 1.00 72.31 95 GLY A CA 1
ATOM 699 C C . GLY A 1 95 ? -2.660 -12.506 1.361 1.00 72.31 95 GLY A C 1
ATOM 700 O O . GLY A 1 95 ? -2.179 -13.506 0.834 1.00 72.31 95 GLY A O 1
ATOM 701 N N . TYR A 1 96 ? -3.318 -11.580 0.664 1.00 77.69 96 TYR A N 1
ATOM 702 C CA . TYR A 1 96 ? -3.448 -11.567 -0.790 1.00 77.69 96 TYR A CA 1
ATOM 703 C C . TYR A 1 96 ? -2.364 -10.677 -1.385 1.00 77.69 96 TYR A C 1
ATOM 705 O O . TYR A 1 96 ? -2.223 -9.528 -0.971 1.00 77.69 96 TYR A O 1
ATOM 713 N N . GLU A 1 97 ? -1.613 -11.208 -2.347 1.00 80.25 97 GLU A N 1
ATOM 714 C CA . GLU A 1 97 ? -0.608 -10.471 -3.110 1.00 80.25 97 GLU A CA 1
ATOM 715 C C . GLU A 1 97 ? -1.067 -10.344 -4.564 1.00 80.25 97 GLU A C 1
ATOM 717 O O . GLU A 1 97 ? -1.341 -11.340 -5.242 1.00 80.25 97 GLU A O 1
ATOM 722 N N . VAL A 1 98 ? -1.169 -9.101 -5.025 1.00 81.19 98 VAL A N 1
ATOM 723 C CA . VAL A 1 98 ? -1.587 -8.734 -6.376 1.00 81.19 98 VAL A CA 1
ATOM 724 C C . VAL A 1 98 ? -0.547 -7.784 -6.941 1.00 81.19 98 VAL A C 1
ATOM 726 O O . VAL A 1 98 ? -0.268 -6.755 -6.338 1.00 81.19 98 VAL A O 1
ATOM 729 N N . ALA A 1 99 ? 0.009 -8.097 -8.103 1.00 78.00 99 ALA A N 1
ATOM 730 C CA . ALA A 1 99 ? 0.908 -7.213 -8.824 1.00 78.00 99 ALA A CA 1
ATOM 731 C C . ALA A 1 99 ? 0.222 -6.711 -10.088 1.00 78.00 99 ALA A C 1
ATOM 733 O O . ALA A 1 99 ? -0.444 -7.455 -10.800 1.00 78.00 99 ALA A O 1
ATOM 734 N N . ALA A 1 100 ? 0.371 -5.425 -10.343 1.00 77.44 100 ALA A N 1
ATOM 735 C CA . ALA A 1 100 ? -0.190 -4.769 -11.499 1.00 77.44 100 ALA A CA 1
ATOM 736 C C . ALA A 1 100 ? 0.781 -3.697 -11.986 1.00 77.44 100 ALA A C 1
ATOM 738 O O . ALA A 1 100 ? 1.454 -3.017 -11.208 1.00 77.44 100 ALA A O 1
ATOM 739 N N . GLU A 1 101 ? 0.847 -3.551 -13.296 1.00 78.31 101 GLU A N 1
ATOM 740 C CA . GLU A 1 101 ? 1.583 -2.480 -13.959 1.00 78.31 101 GLU A CA 1
ATOM 741 C C . GLU A 1 101 ? 0.727 -1.219 -13.953 1.00 78.31 101 GLU A C 1
ATOM 743 O O . GLU A 1 101 ? -0.497 -1.328 -13.990 1.00 78.31 101 GLU A O 1
ATOM 748 N N . GLN A 1 102 ? 1.336 -0.028 -13.950 1.00 74.88 102 GLN A N 1
ATOM 749 C CA . GLN A 1 102 ? 0.586 1.236 -13.921 1.00 74.88 102 GLN A CA 1
ATOM 750 C C . GLN A 1 102 ? -0.542 1.297 -14.971 1.00 74.88 102 GLN A C 1
ATOM 752 O O . GLN A 1 102 ? -1.649 1.727 -14.656 1.00 74.88 102 GLN A O 1
ATOM 757 N N . GLY A 1 103 ? -0.268 0.838 -16.197 1.00 72.31 103 GLY A N 1
ATOM 758 C CA . GLY A 1 103 ? -1.237 0.822 -17.298 1.00 72.31 103 GLY A CA 1
ATOM 759 C C . GLY A 1 103 ? -2.353 -0.221 -17.160 1.00 72.31 103 GLY A C 1
ATOM 760 O O . GLY A 1 103 ? -3.358 -0.124 -17.856 1.00 72.31 103 GLY A O 1
ATOM 761 N N . SER A 1 104 ? -2.200 -1.181 -16.247 1.00 75.44 104 SER A N 1
ATOM 762 C CA . SER A 1 104 ? -3.116 -2.309 -16.023 1.00 75.44 104 SER A CA 1
ATOM 763 C C . SER A 1 104 ? -3.819 -2.242 -14.659 1.00 75.44 104 SER A C 1
ATOM 765 O O . SER A 1 104 ? -4.482 -3.197 -14.250 1.00 75.44 104 SER A O 1
ATOM 767 N N . LEU A 1 105 ? -3.672 -1.136 -13.921 1.00 76.25 105 LEU A N 1
ATOM 768 C CA . LEU A 1 105 ? -4.353 -0.931 -12.644 1.00 76.25 105 LEU A CA 1
ATOM 769 C C . LEU A 1 105 ? -5.859 -0.762 -12.867 1.00 76.25 105 LEU A C 1
ATOM 771 O O . LEU A 1 105 ? -6.294 0.098 -13.628 1.00 76.25 105 LEU A O 1
ATOM 775 N N . THR A 1 106 ? -6.666 -1.536 -12.145 1.00 79.06 106 THR A N 1
ATOM 776 C CA . THR A 1 106 ? -8.116 -1.316 -12.092 1.00 79.06 106 THR A CA 1
ATOM 777 C C . THR A 1 106 ? -8.435 -0.023 -11.340 1.00 79.06 106 THR A C 1
ATOM 779 O O . THR A 1 106 ? -7.649 0.425 -10.502 1.00 79.06 106 THR A O 1
ATOM 782 N N . ALA A 1 107 ? -9.626 0.542 -11.555 1.00 81.19 107 ALA A N 1
ATOM 783 C CA . ALA A 1 107 ? -10.065 1.759 -10.863 1.00 81.19 107 ALA A CA 1
ATOM 784 C C . ALA A 1 107 ? -9.944 1.660 -9.326 1.00 81.19 107 ALA A C 1
ATOM 786 O O . ALA A 1 107 ? -9.576 2.630 -8.666 1.00 81.19 107 ALA A O 1
ATOM 787 N N . GLY A 1 108 ? -10.179 0.470 -8.756 1.00 81.62 108 GLY A N 1
ATOM 788 C CA . GLY A 1 108 ? -9.962 0.206 -7.331 1.00 81.62 108 GLY A CA 1
ATOM 789 C C . GLY A 1 108 ? -8.492 0.345 -6.921 1.00 81.62 108 GLY A C 1
ATOM 790 O O . GLY A 1 108 ? -8.188 1.057 -5.967 1.00 81.62 108 GLY A O 1
ATOM 791 N N . LEU A 1 109 ? -7.565 -0.266 -7.668 1.00 82.94 109 LEU A N 1
ATOM 792 C CA . LEU A 1 109 ? -6.123 -0.161 -7.406 1.00 82.94 109 LEU A CA 1
ATOM 793 C C . LEU A 1 109 ? -5.592 1.264 -7.626 1.00 82.94 109 LEU A C 1
ATOM 795 O O . LEU A 1 109 ? -4.740 1.726 -6.867 1.00 82.94 109 LEU A O 1
ATOM 799 N N . GLN A 1 110 ? -6.123 1.987 -8.613 1.00 84.62 110 GLN A N 1
ATOM 800 C CA . GLN A 1 110 ? -5.814 3.405 -8.816 1.00 84.62 110 GLN A CA 1
ATOM 801 C C . GLN A 1 110 ? -6.258 4.249 -7.611 1.00 84.62 110 GLN A C 1
ATOM 803 O O . GLN A 1 110 ? -5.486 5.075 -7.129 1.00 84.62 110 GLN A O 1
ATOM 808 N N . GLY A 1 111 ? -7.457 3.998 -7.074 1.00 85.94 111 GLY A N 1
ATOM 809 C CA . GLY A 1 111 ? -7.947 4.657 -5.860 1.00 85.94 111 GLY A CA 1
ATOM 810 C C . GLY A 1 111 ? -7.108 4.337 -4.620 1.00 85.94 111 GLY A C 1
ATOM 811 O O . GLY A 1 111 ? -6.869 5.214 -3.791 1.00 85.94 111 GLY A O 1
ATOM 812 N N . VAL A 1 112 ? -6.597 3.104 -4.511 1.00 86.94 112 VAL A N 1
ATOM 813 C CA . VAL A 1 112 ? -5.638 2.730 -3.460 1.00 86.94 112 VAL A CA 1
ATOM 814 C C . VAL A 1 112 ? -4.373 3.576 -3.587 1.00 86.94 112 VAL A C 1
ATOM 816 O O . VAL A 1 112 ? -3.952 4.159 -2.595 1.00 86.94 112 VAL A O 1
ATOM 819 N N . LEU A 1 113 ? -3.791 3.703 -4.785 1.00 86.81 113 LEU A N 1
ATOM 820 C CA . LEU A 1 113 ? -2.595 4.527 -4.996 1.00 86.81 113 LEU A CA 1
ATOM 821 C C . LEU A 1 113 ? -2.819 6.015 -4.702 1.00 86.81 113 LEU A C 1
ATOM 823 O O . LEU A 1 113 ? -1.932 6.631 -4.119 1.00 86.81 113 LEU A O 1
ATOM 827 N N . ASP A 1 114 ? -3.977 6.581 -5.052 1.00 86.62 114 ASP A N 1
ATOM 828 C CA . ASP A 1 114 ? -4.312 7.981 -4.732 1.00 86.62 114 ASP A CA 1
ATOM 829 C C . ASP A 1 114 ? -4.410 8.232 -3.219 1.00 86.62 114 ASP A C 1
ATOM 831 O O . ASP A 1 114 ? -4.000 9.278 -2.707 1.00 86.62 114 ASP A O 1
ATOM 835 N N . ALA A 1 115 ? -4.952 7.261 -2.481 1.00 86.94 115 ALA A N 1
ATOM 836 C CA . ALA A 1 115 ? -5.114 7.366 -1.037 1.00 86.94 115 ALA A CA 1
ATOM 837 C C . ALA A 1 115 ? -3.805 7.140 -0.260 1.00 86.94 115 ALA A C 1
ATOM 839 O O . ALA A 1 115 ? -3.736 7.470 0.929 1.00 86.94 115 ALA A O 1
ATOM 840 N N . LEU A 1 116 ? -2.775 6.586 -0.904 1.00 86.38 116 LEU A N 1
ATOM 841 C CA . LEU A 1 116 ? -1.470 6.366 -0.297 1.00 86.38 116 LEU A CA 1
ATOM 842 C C . LEU A 1 116 ? -0.633 7.652 -0.282 1.00 86.38 116 LEU A C 1
ATOM 844 O O . LEU A 1 116 ? -0.749 8.502 -1.166 1.00 86.38 116 LEU A O 1
ATOM 848 N N . PRO A 1 117 ? 0.255 7.813 0.714 1.00 83.31 117 PRO A N 1
ATOM 849 C CA . PRO A 1 117 ? 1.276 8.843 0.637 1.00 83.31 117 PRO A CA 1
ATOM 850 C C . PRO A 1 117 ? 2.185 8.577 -0.577 1.00 83.31 117 PRO A C 1
ATOM 852 O O . PRO A 1 117 ? 2.285 7.435 -1.041 1.00 83.31 117 PRO A O 1
ATOM 855 N N . PRO A 1 118 ? 2.891 9.606 -1.077 1.00 79.75 118 PRO A N 1
ATOM 856 C CA . PRO A 1 118 ? 3.805 9.436 -2.198 1.00 79.75 118 PRO A CA 1
ATOM 857 C C . PRO A 1 118 ? 4.848 8.349 -1.898 1.00 79.75 118 PRO A C 1
ATOM 859 O O . PRO A 1 118 ? 5.087 7.988 -0.744 1.00 79.75 118 PRO A O 1
ATOM 862 N N . PHE A 1 119 ? 5.497 7.822 -2.932 1.00 76.50 119 PHE A N 1
ATOM 863 C CA . PHE A 1 119 ? 6.566 6.822 -2.784 1.00 76.50 119 PHE A CA 1
ATOM 864 C C . PHE A 1 119 ? 7.969 7.446 -2.770 1.00 76.50 119 PHE A C 1
ATOM 866 O O . PHE A 1 119 ? 8.899 6.799 -2.315 1.00 76.50 119 PHE A O 1
ATOM 873 N N . GLU A 1 120 ? 8.114 8.703 -3.198 1.00 69.94 120 GLU A N 1
ATOM 874 C CA . GLU A 1 120 ? 9.349 9.496 -3.080 1.00 69.94 120 GLU A CA 1
ATOM 875 C C . GLU A 1 120 ? 9.076 10.728 -2.205 1.00 69.94 120 GLU A C 1
ATOM 877 O O . GLU A 1 120 ? 7.923 11.121 -2.002 1.00 69.94 120 GLU A O 1
ATOM 882 N N . ALA A 1 121 ? 10.114 11.265 -1.563 1.00 58.62 121 ALA A N 1
ATOM 883 C CA . ALA A 1 121 ? 10.043 12.592 -0.966 1.00 58.62 121 ALA A CA 1
ATOM 884 C C . ALA A 1 121 ? 10.308 13.549 -2.130 1.00 58.62 121 ALA A C 1
ATOM 886 O O . ALA A 1 121 ? 11.337 13.401 -2.788 1.00 58.62 121 ALA A O 1
ATOM 887 N N . GLY A 1 122 ? 9.319 14.379 -2.462 1.00 43.19 122 GLY A N 1
ATOM 888 C CA . GLY A 1 122 ? 9.491 15.434 -3.460 1.00 43.19 122 GLY A CA 1
ATOM 889 C C . GLY A 1 122 ? 10.500 16.469 -2.995 1.00 43.19 122 GLY A C 1
ATOM 890 O O . GLY A 1 122 ? 10.634 16.626 -1.759 1.00 43.19 122 GLY A O 1
#

pLDDT: mean 74.59, std 15.87, range [33.69, 91.44]

Foldseek 3Di:
DDPDPPPVLQQQWAKKKWKADDPVRWIKIWTAGLQQWIFIATPVRHTPDTDGADPVLSVLLNVLCVVLPLVPDDADDPDDDPDPHFMKMWMDGPNGIDIDTPVGDDPSRVSNQVSDDDRDDD

Secondary structure (DSSP, 8-state):
------THHHHSEEEEEEEEETTTTEEEEEEEETTSEEEEE-TT--EEEEEE--HHHHHHHHHHHHHHTTTTS-PPPSS-----SSEEEEEEETTEEEEEEGGG--HHHHHHHHHSPPSS--

Radius of gyration: 14.01 Å; Cα contacts (8 Å, |Δi|>4): 197; chains: 1; bounding box: 33×32×36 Å

Sequence (122 aa):
MPVSPGPSSALERLVTVTRTGGLAGRTSTLLVKGDGSWTRLDGQARPVGTGKLPADRVEKLRAALRQADFAHLPRIPKGGATIFDGFAYAFVHGGYEVAAEQGSLTAGLQGVLDALPPFEAG